Protein AF-A0A0I9AZR4-F1 (afdb_monomer_lite)

Organism: Streptococcus pneumoniae (NCBI:txid1313)

Radius of gyration: 17.52 Å; chains: 1; bounding box: 32×50×35 Å

Foldseek 3Di:
DDDDPVVVVPVVVVVCVVVVVVCVVVPPVLPVVLVVLVVQLVVLVVQLVVCVVVVPPVSNVVSVVVNVVSVVVSVCSVVVD

pLDDT: mean 70.88, std 15.97, range [44.25, 93.0]

InterPro domains:
  IPR004316 Sugar transporter SWEET repeat [PF03083] (15-78)
  IPR047662 SemiSWEET transporter [NF037968] (13-80)

Sequence (81 aa):
MTYDWKYCSNFNNICFLPQVFRIVKTKDTGSIALGMYVMQVIDIALWLAHGIRIGDLPLILANSVSFLLSGIILFYKLKYK

Structure (mmCIF, N/CA/C/O backbone):
data_AF-A0A0I9AZR4-F1
#
_entry.id   AF-A0A0I9AZR4-F1
#
loop_
_atom_site.group_PDB
_atom_site.id
_atom_site.type_symbol
_atom_site.label_atom_id
_atom_site.label_alt_id
_atom_site.label_comp_id
_atom_site.label_asym_id
_atom_site.label_entity_id
_atom_site.label_seq_id
_atom_site.pdbx_PDB_ins_code
_atom_site.Cartn_x
_atom_site.Cartn_y
_atom_site.Cartn_z
_atom_site.occupancy
_atom_site.B_iso_or_equiv
_atom_site.auth_seq_id
_atom_site.auth_comp_id
_atom_site.auth_asym_id
_atom_site.auth_atom_id
_atom_site.pdbx_PDB_model_num
ATOM 1 N N . MET A 1 1 ? 11.482 35.925 -6.588 1.00 44.25 1 MET A N 1
ATOM 2 C CA . MET A 1 1 ? 10.266 35.080 -6.644 1.00 44.25 1 MET A CA 1
ATOM 3 C C . MET A 1 1 ? 10.625 33.683 -6.154 1.00 44.25 1 MET A C 1
ATOM 5 O O . MET A 1 1 ? 10.975 32.834 -6.956 1.00 44.25 1 MET A O 1
ATOM 9 N N . THR A 1 2 ? 10.643 33.463 -4.839 1.00 48.22 2 THR A N 1
ATOM 10 C CA . THR A 1 2 ? 11.009 32.166 -4.234 1.00 48.22 2 THR A CA 1
ATOM 11 C C . THR A 1 2 ? 10.238 31.951 -2.935 1.00 48.22 2 THR A C 1
ATOM 13 O O . THR A 1 2 ? 10.830 31.810 -1.873 1.00 48.22 2 THR A O 1
ATOM 16 N N . TYR A 1 3 ? 8.912 31.953 -3.002 1.00 52.53 3 TYR A N 1
ATOM 17 C CA . TYR A 1 3 ? 8.052 31.464 -1.927 1.00 52.53 3 TYR A CA 1
ATOM 18 C C . TYR A 1 3 ? 6.832 30.851 -2.610 1.00 52.53 3 TYR A C 1
ATOM 20 O O . TYR A 1 3 ? 6.254 31.541 -3.434 1.00 52.53 3 TYR A O 1
ATOM 28 N N . ASP A 1 4 ? 6.551 29.559 -2.377 1.00 48.41 4 ASP A N 1
ATOM 29 C CA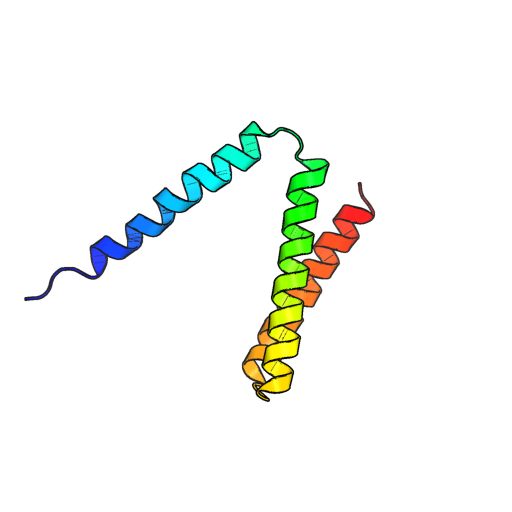 . ASP A 1 4 ? 5.174 29.045 -2.172 1.00 48.41 4 ASP A CA 1
ATOM 30 C C . ASP A 1 4 ? 5.025 27.511 -2.101 1.00 48.41 4 ASP A C 1
ATOM 32 O O . ASP A 1 4 ? 3.941 27.003 -1.834 1.00 48.41 4 ASP A O 1
ATOM 36 N N . TRP A 1 5 ? 6.087 26.708 -2.229 1.00 49.28 5 TRP A N 1
ATOM 37 C CA . TRP A 1 5 ? 5.934 25.246 -2.078 1.00 49.28 5 TRP A CA 1
ATOM 38 C C . TRP A 1 5 ? 5.827 24.771 -0.614 1.00 49.28 5 TRP A C 1
ATOM 40 O O . TRP A 1 5 ? 5.365 23.662 -0.357 1.00 49.28 5 TRP A O 1
ATOM 50 N N . LYS A 1 6 ? 6.203 25.599 0.373 1.00 49.75 6 LYS A N 1
ATOM 51 C CA . LYS A 1 6 ? 6.137 25.233 1.803 1.00 49.75 6 LYS A CA 1
ATOM 52 C C . LYS A 1 6 ? 4.717 25.261 2.388 1.00 49.75 6 LYS A C 1
ATOM 54 O O . LYS A 1 6 ? 4.456 24.547 3.354 1.00 49.75 6 LYS A O 1
ATOM 59 N N . TYR A 1 7 ? 3.793 26.030 1.811 1.00 54.03 7 TYR A N 1
ATOM 60 C CA . TYR A 1 7 ? 2.427 26.158 2.337 1.00 54.03 7 TYR A CA 1
ATOM 61 C C . TYR A 1 7 ? 1.498 25.015 1.903 1.00 54.03 7 TYR A C 1
ATOM 63 O O . TYR A 1 7 ? 0.577 24.664 2.641 1.00 54.03 7 TYR A O 1
ATOM 71 N N . CYS A 1 8 ? 1.781 24.353 0.775 1.00 51.91 8 CYS A N 1
ATOM 72 C CA . CYS A 1 8 ? 0.974 23.227 0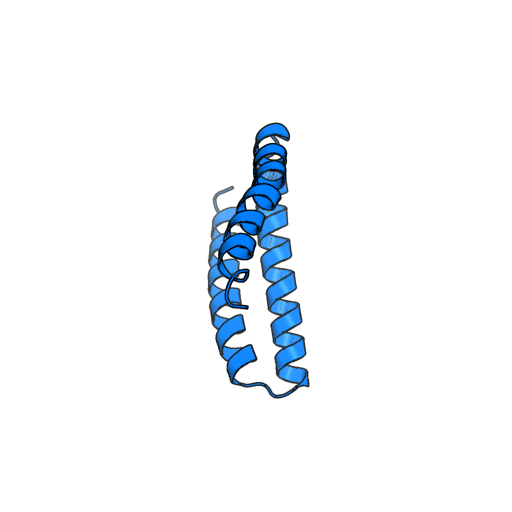.288 1.00 51.91 8 CYS A CA 1
ATOM 73 C C . CYS A 1 8 ? 1.069 21.961 1.163 1.00 51.91 8 CYS A C 1
ATOM 75 O O . CYS A 1 8 ? 0.176 21.119 1.106 1.00 51.91 8 CYS A O 1
ATOM 77 N N . SER A 1 9 ? 2.090 21.830 2.019 1.00 50.50 9 SER A N 1
ATOM 78 C CA . SER A 1 9 ? 2.270 20.633 2.861 1.00 50.50 9 SER A CA 1
ATOM 79 C C . SER A 1 9 ? 1.262 20.528 4.020 1.00 50.50 9 SER A C 1
ATOM 81 O O . SER A 1 9 ? 1.058 19.452 4.577 1.00 50.50 9 SER A O 1
ATOM 83 N N . ASN A 1 10 ? 0.598 21.630 4.391 1.00 50.53 10 ASN A N 1
ATOM 84 C CA . ASN A 1 10 ? -0.297 21.664 5.556 1.00 50.53 10 ASN A CA 1
ATOM 85 C C . ASN A 1 10 ? -1.772 21.390 5.219 1.00 50.53 10 ASN A C 1
ATOM 87 O O . ASN A 1 10 ? -2.532 20.985 6.099 1.00 50.53 10 ASN A O 1
ATOM 91 N N . PHE A 1 11 ? -2.179 21.534 3.953 1.00 55.91 11 PHE A N 1
ATOM 92 C CA . PHE A 1 11 ? -3.569 21.303 3.536 1.00 55.91 11 PHE A CA 1
ATOM 93 C C . PHE A 1 11 ? -3.977 19.826 3.524 1.00 55.91 11 PHE A C 1
ATOM 95 O O . PHE A 1 11 ? -5.168 19.524 3.544 1.00 55.91 11 PHE A O 1
ATOM 102 N N . ASN A 1 12 ? -3.013 18.903 3.562 1.00 53.50 12 ASN A N 1
ATOM 103 C CA . ASN A 1 12 ? -3.317 17.476 3.592 1.00 53.50 12 ASN A CA 1
ATOM 104 C C . ASN A 1 12 ? -4.012 17.069 4.909 1.00 53.50 12 ASN A C 1
ATOM 106 O O . ASN A 1 12 ? -4.994 16.334 4.905 1.00 53.50 12 ASN A O 1
ATOM 110 N N . ASN A 1 13 ? -3.585 17.630 6.046 1.00 52.91 13 ASN A N 1
ATOM 111 C CA . ASN A 1 13 ? -4.087 17.224 7.366 1.00 52.91 13 ASN A CA 1
ATOM 112 C C . ASN A 1 13 ? -5.541 17.652 7.634 1.00 52.91 13 ASN A C 1
ATOM 114 O O . ASN A 1 13 ? -6.273 16.949 8.329 1.00 52.91 13 ASN A O 1
ATOM 118 N N . ILE A 1 14 ? -5.988 18.771 7.056 1.00 55.75 14 ILE A N 1
ATOM 119 C CA . ILE A 1 14 ? -7.340 19.313 7.287 1.00 55.75 14 ILE A CA 1
ATOM 120 C C . ILE A 1 14 ? -8.408 18.467 6.571 1.00 55.75 14 ILE A C 1
ATOM 122 O O . ILE A 1 14 ? -9.531 18.357 7.056 1.00 55.75 14 ILE A O 1
ATOM 126 N N . CYS A 1 15 ? -8.052 17.797 5.469 1.00 55.62 15 CYS A N 1
ATOM 127 C CA . CYS A 1 15 ? -8.963 16.916 4.732 1.00 55.62 15 CYS A CA 1
ATOM 128 C C . CYS A 1 15 ? -9.165 15.547 5.421 1.00 55.62 15 CYS A C 1
ATOM 130 O O . CYS A 1 15 ? -10.236 14.948 5.316 1.00 55.62 15 CYS A O 1
ATOM 132 N N . PHE A 1 16 ? -8.187 15.084 6.211 1.00 53.28 16 PHE A N 1
ATOM 133 C CA . PHE A 1 16 ? -8.296 13.839 6.989 1.00 53.28 16 PHE A CA 1
ATOM 134 C C . PHE A 1 16 ? -9.133 13.979 8.270 1.00 53.28 16 PHE A C 1
ATOM 136 O O . PHE A 1 16 ? -9.718 13.003 8.742 1.00 53.28 16 PHE A O 1
ATOM 143 N N . LEU A 1 17 ? -9.249 15.188 8.823 1.00 56.09 17 LEU A N 1
ATOM 144 C CA . LEU A 1 17 ? -10.046 15.477 10.023 1.00 56.09 17 LEU A CA 1
ATOM 145 C C . LEU A 1 17 ? -11.533 15.078 9.906 1.00 56.09 17 LEU A C 1
ATOM 147 O O . LEU A 1 17 ? -12.009 14.338 10.774 1.00 56.09 17 LEU A O 1
ATOM 151 N N . PRO A 1 18 ? -12.289 15.472 8.859 1.00 53.16 18 PRO A N 1
ATOM 152 C CA . PRO A 1 18 ? -13.676 15.031 8.703 1.00 53.16 18 PRO A CA 1
ATOM 153 C C . PRO A 1 18 ? -13.790 13.525 8.425 1.00 53.16 18 PRO A C 1
ATOM 155 O O . PRO A 1 18 ? -14.798 12.910 8.782 1.00 53.16 18 PRO A O 1
ATOM 158 N N . GLN A 1 19 ? -12.757 12.914 7.835 1.00 55.94 19 GLN A N 1
ATOM 159 C CA . GLN A 1 19 ? -12.706 11.479 7.558 1.00 55.94 19 GLN A CA 1
ATOM 160 C C . GLN A 1 19 ? -12.621 10.669 8.863 1.00 55.94 19 GLN A C 1
ATOM 162 O O . GLN A 1 19 ? -13.413 9.751 9.070 1.00 55.94 19 GLN A O 1
ATOM 167 N N . VAL A 1 20 ? -11.758 11.084 9.798 1.00 59.34 20 VAL A N 1
ATOM 168 C CA . VAL A 1 20 ? -11.637 10.482 11.139 1.00 59.34 20 VAL A CA 1
ATOM 169 C C . VAL A 1 20 ? -12.891 10.732 11.984 1.00 59.34 20 VAL A C 1
ATOM 171 O O . VAL A 1 20 ? -13.392 9.819 12.643 1.00 59.34 20 VAL A O 1
ATOM 174 N N . PHE A 1 21 ? -13.467 11.937 11.925 1.00 55.31 21 PHE A N 1
ATOM 175 C CA . PHE A 1 21 ? -14.656 12.280 12.714 1.00 55.31 21 PHE A CA 1
ATOM 176 C C . PHE A 1 21 ? -15.901 11.478 12.296 1.00 55.31 21 PHE A C 1
ATOM 178 O O . PHE A 1 21 ? -16.695 11.078 13.149 1.00 55.31 21 PHE A O 1
ATOM 185 N N . ARG A 1 22 ? -16.065 11.177 10.996 1.00 55.38 22 ARG A N 1
ATOM 186 C CA . ARG A 1 22 ? -17.138 10.288 10.505 1.00 55.38 22 ARG A CA 1
ATOM 187 C C . ARG A 1 22 ? -16.960 8.844 10.987 1.00 55.38 22 ARG A C 1
ATOM 189 O O . ARG A 1 22 ? -17.947 8.221 11.377 1.00 55.38 22 ARG A O 1
ATOM 196 N N . ILE A 1 23 ? -15.729 8.334 11.031 1.00 53.97 23 ILE A N 1
ATOM 197 C CA . ILE A 1 23 ? -15.425 6.977 11.525 1.00 53.97 23 ILE A CA 1
ATOM 198 C C . ILE A 1 23 ? -15.789 6.841 13.013 1.00 53.97 23 ILE A C 1
ATOM 200 O O . ILE A 1 23 ? -16.420 5.861 13.406 1.00 53.97 23 ILE A O 1
ATOM 204 N N . VAL A 1 24 ? -15.471 7.850 13.831 1.00 56.59 24 VAL A N 1
ATOM 205 C CA . VAL A 1 24 ? -15.769 7.848 15.276 1.00 56.59 24 VAL A CA 1
ATOM 206 C C . VAL A 1 24 ? -17.266 8.041 15.562 1.00 56.59 24 VAL A C 1
ATOM 208 O O . VAL A 1 24 ? -17.804 7.432 16.487 1.00 56.59 24 VAL A O 1
ATOM 211 N N . LYS A 1 25 ? -17.972 8.855 14.763 1.00 46.53 25 LYS A N 1
ATOM 212 C CA . LYS A 1 25 ? -19.386 9.191 15.007 1.00 46.53 25 LYS A CA 1
ATOM 213 C C . LYS A 1 25 ? -20.358 8.067 14.642 1.00 46.53 25 LYS A C 1
ATOM 215 O O . LYS A 1 25 ? -21.421 7.979 15.250 1.00 46.53 25 LYS A O 1
ATOM 220 N N . THR A 1 26 ? -20.006 7.208 13.685 1.00 55.31 26 THR A N 1
ATOM 221 C CA . THR A 1 26 ? -20.951 6.202 13.173 1.00 55.31 26 THR A CA 1
ATOM 222 C C . THR A 1 26 ? -21.102 4.996 14.105 1.00 55.31 26 THR A C 1
ATOM 224 O O . THR A 1 26 ? -22.075 4.273 13.953 1.00 55.31 26 THR A O 1
ATOM 227 N N . LYS A 1 27 ? -20.206 4.791 15.092 1.00 50.22 27 LYS A N 1
ATOM 228 C CA . LYS A 1 27 ? -20.260 3.739 16.144 1.00 50.22 27 LYS A CA 1
ATOM 229 C C . LYS A 1 27 ? -20.542 2.293 15.679 1.00 50.22 27 LYS A C 1
ATOM 231 O O . LYS A 1 27 ? -20.573 1.391 16.505 1.00 50.22 27 LYS A O 1
ATOM 236 N N . ASP A 1 28 ? -20.631 2.058 14.377 1.00 48.44 28 ASP A N 1
ATOM 237 C CA . ASP A 1 28 ? -20.750 0.764 13.718 1.00 48.44 28 ASP A CA 1
ATOM 238 C C . ASP A 1 28 ? -19.364 0.359 13.192 1.00 48.44 28 ASP A C 1
ATOM 240 O O . ASP A 1 28 ? -19.079 0.218 11.999 1.00 48.44 28 ASP A O 1
ATOM 244 N N . THR A 1 29 ? -18.417 0.293 14.128 1.00 51.16 29 THR A N 1
ATOM 245 C CA . THR A 1 29 ? -16.995 0.032 13.867 1.00 51.16 29 THR A CA 1
ATOM 246 C C . THR A 1 29 ? -16.736 -1.400 13.399 1.00 51.16 29 THR A C 1
ATOM 248 O O . THR A 1 29 ? -15.661 -1.680 12.871 1.00 51.16 29 THR A O 1
ATOM 251 N N . GLY A 1 30 ? -17.715 -2.300 13.537 1.00 53.62 30 GLY A N 1
ATOM 252 C CA . GLY A 1 30 ? -17.620 -3.685 13.077 1.00 53.62 30 GLY A CA 1
ATOM 253 C C . GLY A 1 30 ? -17.798 -3.844 11.566 1.00 53.62 30 GLY A C 1
ATOM 254 O O . GLY A 1 30 ? -17.119 -4.672 10.959 1.00 53.62 30 GLY A O 1
ATOM 255 N N . SER A 1 31 ? -18.675 -3.047 10.952 1.00 52.97 31 SER A N 1
ATOM 256 C CA . SER A 1 31 ? -19.026 -3.173 9.528 1.00 52.97 31 SER A CA 1
ATOM 257 C C . SER A 1 31 ? -18.284 -2.157 8.656 1.00 52.97 31 SER A C 1
ATOM 259 O O . SER A 1 31 ? -17.791 -2.507 7.585 1.00 52.97 31 SER A O 1
ATOM 261 N N . ILE A 1 32 ? -18.112 -0.920 9.141 1.00 57.72 32 ILE A N 1
ATOM 262 C CA . ILE A 1 32 ? -17.448 0.163 8.392 1.00 57.72 32 ILE A CA 1
ATOM 263 C C . ILE A 1 32 ? -15.939 -0.069 8.291 1.00 57.72 32 ILE A C 1
ATOM 265 O O . ILE A 1 32 ? -15.362 0.094 7.216 1.00 57.72 32 ILE A O 1
ATOM 269 N N . ALA A 1 33 ? -15.295 -0.503 9.381 1.00 68.19 33 ALA A N 1
ATOM 270 C CA . ALA A 1 33 ? -13.871 -0.824 9.335 1.00 68.19 33 ALA A CA 1
ATOM 271 C C . ALA A 1 33 ? -13.615 -1.990 8.372 1.00 68.19 33 ALA A C 1
ATOM 273 O O . ALA A 1 33 ? -12.674 -1.935 7.592 1.00 68.19 33 ALA A O 1
ATOM 274 N N . LEU A 1 34 ? -14.477 -3.014 8.386 1.00 66.12 34 LEU A N 1
ATOM 275 C CA . LEU A 1 34 ? -14.376 -4.172 7.496 1.00 66.12 34 LEU A CA 1
ATOM 276 C C . LEU A 1 34 ? -14.573 -3.766 6.026 1.00 66.12 34 LEU A C 1
ATOM 278 O O . LEU A 1 34 ? -13.789 -4.179 5.177 1.00 66.12 34 LEU A O 1
ATOM 282 N N . GLY A 1 35 ? -15.530 -2.874 5.751 1.00 73.75 35 GLY A N 1
ATOM 283 C CA . GLY A 1 35 ? -15.728 -2.266 4.434 1.00 73.75 35 GLY A CA 1
ATOM 284 C C . GLY A 1 35 ? -14.498 -1.515 3.913 1.00 73.75 35 GLY A C 1
ATOM 285 O O . GLY A 1 35 ? -14.141 -1.694 2.753 1.00 73.75 35 GLY A O 1
ATOM 286 N N . MET A 1 36 ? -13.793 -0.751 4.760 1.00 76.62 36 MET A N 1
ATOM 287 C CA . MET A 1 36 ? -12.537 -0.093 4.360 1.00 76.62 36 MET A CA 1
ATOM 288 C C . MET A 1 36 ? -11.448 -1.098 3.970 1.00 76.62 36 MET A C 1
ATOM 290 O O . MET A 1 36 ? -10.813 -0.908 2.938 1.00 76.62 36 MET A O 1
ATOM 294 N N . TYR A 1 37 ? -11.243 -2.174 4.742 1.00 77.25 37 TYR A N 1
ATOM 295 C CA . TYR A 1 37 ? -10.245 -3.196 4.384 1.00 77.25 37 TYR A CA 1
ATOM 296 C C . TYR A 1 37 ? -10.613 -3.928 3.091 1.00 77.25 37 TYR A C 1
ATOM 298 O O . TYR A 1 37 ? -9.742 -4.180 2.266 1.00 77.25 37 TYR A O 1
ATOM 306 N N . VAL A 1 38 ? -11.894 -4.244 2.881 1.00 80.00 38 VAL A N 1
ATOM 307 C CA . VAL A 1 38 ? -12.359 -4.865 1.631 1.00 80.00 38 VAL A CA 1
ATOM 308 C C . VAL A 1 38 ? -12.147 -3.922 0.447 1.00 80.00 38 VAL A C 1
ATOM 310 O O . VAL A 1 38 ? -11.620 -4.343 -0.578 1.00 80.00 38 VAL A O 1
ATOM 313 N N . MET A 1 39 ? -12.493 -2.641 0.594 1.00 82.88 39 MET A N 1
ATOM 314 C CA . MET A 1 39 ? -12.297 -1.643 -0.456 1.00 82.88 39 MET A CA 1
ATOM 315 C C . MET A 1 39 ? -10.809 -1.436 -0.769 1.00 82.88 39 MET A C 1
ATOM 317 O O . MET A 1 39 ? -10.450 -1.376 -1.938 1.00 82.88 39 MET A O 1
ATOM 321 N N . GLN A 1 40 ? -9.940 -1.443 0.248 1.00 83.69 40 GLN A N 1
ATOM 322 C CA . GLN A 1 40 ? -8.481 -1.423 0.090 1.00 83.69 40 GLN A CA 1
ATOM 323 C C . GLN A 1 40 ? -7.979 -2.627 -0.724 1.00 83.69 40 GLN A C 1
ATOM 325 O O . GLN A 1 40 ? -7.170 -2.468 -1.633 1.00 83.69 40 GLN A O 1
ATOM 330 N N . VAL A 1 41 ? -8.465 -3.835 -0.420 1.00 84.69 41 VAL A N 1
ATOM 331 C CA . VAL A 1 41 ? -8.088 -5.062 -1.142 1.00 84.69 41 VAL A CA 1
ATOM 332 C C . VAL A 1 41 ? -8.564 -5.017 -2.599 1.00 84.69 41 VAL A C 1
ATOM 334 O O . VAL A 1 41 ? -7.811 -5.409 -3.489 1.00 84.69 41 VAL A O 1
ATOM 337 N N . ILE A 1 42 ? -9.776 -4.511 -2.854 1.00 87.75 42 ILE A N 1
ATOM 338 C CA . ILE A 1 42 ? -10.317 -4.337 -4.212 1.00 87.75 42 ILE A CA 1
ATOM 339 C C . ILE A 1 42 ? -9.485 -3.328 -5.007 1.00 87.75 42 ILE A C 1
ATOM 341 O O . ILE A 1 42 ? -9.144 -3.610 -6.152 1.00 87.75 42 ILE A O 1
ATOM 345 N N . ASP A 1 43 ? -9.136 -2.188 -4.407 1.00 87.81 43 ASP A N 1
ATOM 346 C CA . ASP A 1 43 ? -8.337 -1.143 -5.054 1.00 87.81 43 ASP A CA 1
ATOM 347 C C . ASP A 1 43 ? -6.969 -1.695 -5.493 1.00 87.81 43 ASP A C 1
ATOM 349 O O . ASP A 1 43 ? -6.608 -1.624 -6.668 1.00 87.81 43 ASP A O 1
ATOM 353 N N . ILE A 1 44 ? -6.268 -2.387 -4.584 1.00 87.19 44 ILE A N 1
ATOM 354 C CA . ILE A 1 44 ? -4.974 -3.021 -4.876 1.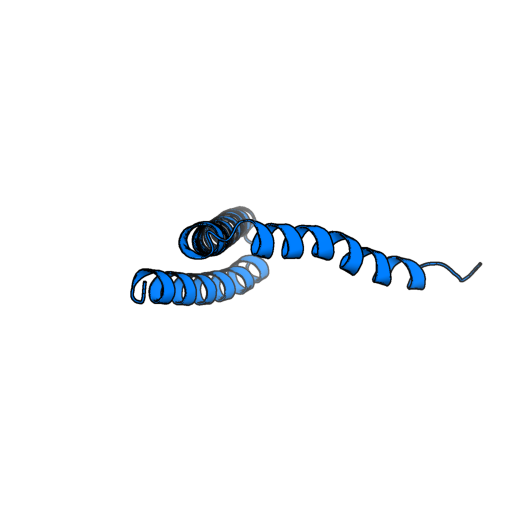00 87.19 44 ILE A CA 1
ATOM 355 C C . ILE A 1 44 ? -5.111 -4.111 -5.955 1.00 87.19 44 ILE A C 1
ATOM 357 O O . ILE A 1 44 ? -4.248 -4.217 -6.826 1.00 87.19 44 ILE A O 1
ATOM 361 N N . ALA A 1 45 ? -6.186 -4.910 -5.939 1.00 87.44 45 ALA A N 1
ATOM 362 C CA . ALA A 1 45 ? -6.442 -5.918 -6.973 1.00 87.44 45 ALA A CA 1
ATOM 363 C C . ALA A 1 45 ? -6.653 -5.286 -8.360 1.00 87.44 45 ALA A C 1
ATOM 365 O O . ALA A 1 45 ? -6.150 -5.799 -9.363 1.00 87.44 45 ALA A O 1
ATOM 366 N N . LEU A 1 46 ? -7.356 -4.151 -8.410 1.00 89.44 46 LEU A N 1
ATOM 367 C CA . LEU A 1 46 ? -7.579 -3.372 -9.627 1.00 89.44 46 LEU A CA 1
ATOM 368 C C . LEU A 1 46 ? -6.261 -2.810 -10.175 1.00 89.44 46 LEU A C 1
ATOM 370 O O . LEU A 1 46 ? -5.988 -2.943 -11.369 1.00 89.44 46 LEU A O 1
ATOM 374 N N . TRP A 1 47 ? -5.412 -2.262 -9.303 1.00 87.31 47 TRP A N 1
ATOM 375 C CA . TRP A 1 47 ? -4.069 -1.794 -9.657 1.00 87.31 47 TRP A CA 1
ATOM 376 C C . TRP A 1 47 ? -3.147 -2.918 -10.128 1.00 87.31 47 TRP A C 1
ATOM 378 O O . TRP A 1 47 ? -2.399 -2.732 -11.085 1.00 87.31 47 TRP A O 1
ATOM 388 N N . LEU A 1 48 ? -3.229 -4.102 -9.518 1.00 87.44 48 LEU A N 1
ATOM 389 C CA . LEU A 1 48 ? -2.507 -5.295 -9.964 1.00 87.44 48 LEU A CA 1
ATOM 390 C C . LEU A 1 48 ? -2.924 -5.713 -11.377 1.00 87.44 48 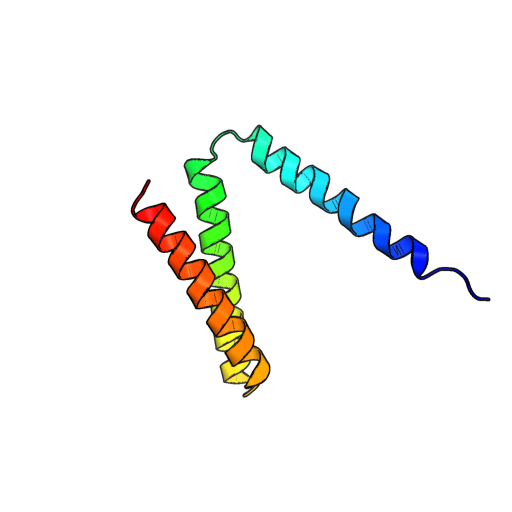LEU A C 1
ATOM 392 O O . LEU A 1 48 ? -2.065 -5.906 -12.236 1.00 87.44 48 LEU A O 1
ATOM 396 N N . ALA A 1 49 ? -4.231 -5.804 -11.641 1.00 89.94 49 ALA A N 1
ATOM 397 C CA . ALA A 1 49 ? -4.749 -6.132 -12.969 1.00 89.94 49 ALA A CA 1
ATOM 398 C C . ALA A 1 49 ? -4.337 -5.080 -14.014 1.00 89.94 49 ALA A C 1
ATOM 400 O O . ALA A 1 49 ? -3.960 -5.419 -15.139 1.00 89.94 49 ALA A O 1
ATOM 401 N N . HIS A 1 50 ? -4.351 -3.803 -13.628 1.00 89.44 50 HIS A N 1
ATOM 402 C CA . HIS A 1 50 ? -3.888 -2.705 -14.467 1.00 89.44 50 HIS A CA 1
ATOM 403 C C . HIS A 1 50 ? -2.382 -2.785 -14.758 1.00 89.44 50 HIS A C 1
ATOM 405 O O . HIS A 1 50 ? -1.976 -2.661 -15.912 1.00 89.44 50 HIS A O 1
ATOM 411 N N . GLY A 1 51 ? -1.559 -3.064 -13.744 1.00 87.38 51 GLY A N 1
ATOM 412 C CA . GLY A 1 51 ? -0.114 -3.234 -13.894 1.00 87.38 51 GLY A CA 1
ATOM 413 C C . GLY A 1 51 ? 0.248 -4.406 -14.800 1.00 87.38 51 GLY A C 1
ATOM 414 O O . GLY A 1 51 ? 1.107 -4.255 -15.666 1.00 87.38 51 GLY A O 1
ATOM 415 N N . ILE A 1 52 ? -0.474 -5.528 -14.693 1.00 89.62 52 ILE A N 1
ATOM 416 C CA . ILE A 1 52 ? -0.335 -6.670 -15.614 1.00 89.62 52 ILE A CA 1
ATOM 417 C C . ILE A 1 52 ? -0.668 -6.252 -17.051 1.00 89.62 52 ILE A C 1
ATOM 419 O O . ILE A 1 52 ? 0.047 -6.631 -17.976 1.00 89.62 52 ILE A O 1
ATOM 423 N N . ARG A 1 53 ? -1.708 -5.430 -17.252 1.00 91.75 53 ARG A N 1
ATOM 424 C CA . ARG A 1 53 ? -2.090 -4.930 -18.584 1.00 91.75 53 ARG A CA 1
ATOM 425 C C . ARG A 1 53 ? -1.027 -4.022 -19.211 1.00 91.75 53 ARG A C 1
ATOM 427 O O . ARG A 1 53 ? -0.895 -4.014 -20.430 1.00 91.75 53 ARG A O 1
ATOM 434 N N . ILE A 1 54 ? -0.313 -3.241 -18.401 1.00 93.00 54 ILE A N 1
ATOM 435 C CA . ILE A 1 54 ? 0.727 -2.306 -18.865 1.00 93.00 54 ILE A CA 1
ATOM 436 C C . ILE A 1 54 ? 2.104 -2.987 -18.952 1.00 93.00 54 ILE A C 1
ATOM 438 O O . ILE A 1 54 ? 2.985 -2.501 -19.656 1.00 93.00 54 ILE A O 1
ATOM 442 N N . GLY A 1 55 ? 2.290 -4.133 -18.289 1.00 87.69 55 GLY A N 1
ATOM 443 C CA . GLY A 1 55 ? 3.585 -4.810 -18.194 1.00 87.69 55 GLY A CA 1
ATOM 444 C C . GLY A 1 55 ? 4.553 -4.130 -17.219 1.00 87.69 55 GLY A C 1
ATOM 445 O O . GLY A 1 55 ? 5.763 -4.332 -17.309 1.00 87.69 55 GLY A O 1
ATOM 446 N N . ASP A 1 56 ? 4.039 -3.321 -16.289 1.00 87.38 56 ASP A N 1
ATOM 447 C CA . ASP A 1 56 ? 4.843 -2.594 -15.306 1.00 87.38 56 ASP A CA 1
ATOM 448 C C . ASP A 1 56 ? 5.184 -3.509 -14.117 1.00 87.38 56 ASP A C 1
ATOM 450 O O . ASP A 1 56 ? 4.454 -3.617 -13.129 1.00 87.38 56 ASP A O 1
ATOM 454 N N . LEU A 1 57 ? 6.307 -4.218 -14.249 1.00 87.31 57 LEU A N 1
ATOM 455 C CA . LEU A 1 57 ? 6.887 -5.079 -13.212 1.00 87.31 57 LEU A CA 1
ATOM 456 C C . LEU A 1 57 ? 7.022 -4.391 -11.836 1.00 87.31 57 LEU A C 1
ATOM 458 O O . LEU A 1 57 ? 6.585 -4.995 -10.851 1.00 87.31 57 LEU A O 1
ATOM 462 N N . PRO A 1 58 ? 7.589 -3.170 -11.719 1.00 84.31 58 PRO A N 1
ATOM 463 C CA . PRO A 1 58 ? 7.656 -2.459 -10.443 1.00 84.31 58 PRO A CA 1
ATOM 464 C C . PRO A 1 58 ? 6.283 -2.242 -9.794 1.00 84.31 58 PRO A C 1
ATOM 466 O O . PRO A 1 58 ? 6.132 -2.474 -8.592 1.00 84.31 58 PRO A O 1
ATOM 469 N N . LEU A 1 59 ? 5.272 -1.852 -10.577 1.00 84.06 59 LEU A N 1
ATOM 470 C CA . LEU A 1 59 ? 3.912 -1.641 -10.078 1.00 84.06 59 LEU A CA 1
ATOM 471 C C . LEU A 1 59 ? 3.274 -2.948 -9.583 1.00 84.06 59 LEU A C 1
ATOM 473 O O . LEU A 1 59 ? 2.638 -2.964 -8.526 1.00 84.06 59 LEU A O 1
ATOM 477 N N . ILE A 1 60 ? 3.470 -4.050 -10.313 1.00 87.75 60 ILE A N 1
ATOM 478 C CA . ILE A 1 60 ? 2.976 -5.386 -9.941 1.00 87.75 60 ILE A CA 1
ATOM 479 C C . ILE A 1 60 ? 3.638 -5.862 -8.640 1.00 87.75 60 ILE A C 1
ATOM 481 O O . ILE A 1 60 ? 2.948 -6.326 -7.728 1.00 87.75 60 ILE A O 1
ATOM 485 N N . LEU A 1 61 ? 4.962 -5.725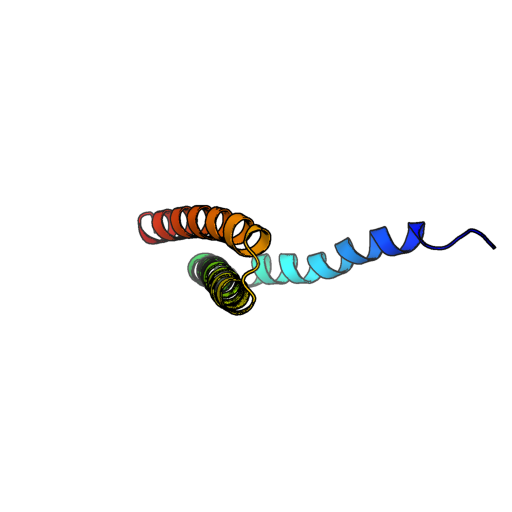 -8.519 1.00 88.31 61 LEU A N 1
ATOM 486 C CA . LEU A 1 61 ? 5.720 -6.122 -7.326 1.00 88.31 61 LEU A CA 1
ATOM 487 C C . LEU A 1 61 ? 5.314 -5.310 -6.088 1.00 88.31 61 LEU A C 1
ATOM 489 O O . LEU A 1 61 ? 5.071 -5.880 -5.027 1.00 88.31 61 LEU A O 1
ATOM 493 N N . ALA A 1 62 ? 5.170 -3.991 -6.219 1.00 85.25 62 ALA A N 1
ATOM 494 C CA . ALA A 1 62 ? 4.770 -3.135 -5.102 1.00 85.25 62 ALA A CA 1
ATOM 495 C C . ALA A 1 62 ? 3.338 -3.437 -4.613 1.00 85.25 62 ALA A C 1
ATOM 497 O O . ALA A 1 62 ? 3.081 -3.549 -3.407 1.00 85.25 62 ALA A O 1
ATOM 498 N N . ASN A 1 63 ? 2.398 -3.611 -5.548 1.00 87.50 63 ASN A N 1
ATOM 499 C CA . ASN A 1 63 ? 1.000 -3.871 -5.210 1.00 87.50 63 ASN A CA 1
ATOM 500 C C . ASN A 1 63 ? 0.766 -5.306 -4.718 1.00 87.50 63 ASN A C 1
ATOM 502 O O . ASN A 1 63 ? -0.075 -5.509 -3.848 1.00 87.50 63 ASN A O 1
ATOM 506 N N . SER A 1 64 ? 1.534 -6.298 -5.179 1.00 86.81 64 SER A N 1
ATOM 507 C CA . SER A 1 64 ? 1.419 -7.687 -4.697 1.00 86.81 64 SER A CA 1
ATOM 508 C C . SER A 1 64 ? 1.804 -7.851 -3.226 1.00 86.81 64 SER A C 1
ATOM 510 O O . SER A 1 64 ? 1.083 -8.521 -2.485 1.00 86.81 64 SER A O 1
ATOM 512 N N . VAL A 1 65 ? 2.856 -7.174 -2.757 1.00 87.62 65 VAL A N 1
ATOM 513 C CA . VAL A 1 65 ? 3.205 -7.154 -1.323 1.00 87.62 65 VAL A CA 1
ATOM 514 C C . VAL A 1 65 ? 2.089 -6.502 -0.497 1.00 87.62 65 VAL A C 1
ATOM 516 O O . VAL A 1 65 ? 1.673 -7.038 0.533 1.00 87.62 65 VAL A O 1
ATOM 519 N N . SER A 1 66 ? 1.549 -5.381 -0.981 1.00 86.25 66 SER A N 1
ATOM 520 C CA . SER A 1 66 ? 0.451 -4.658 -0.321 1.00 86.25 66 SER A CA 1
ATOM 521 C C . SER A 1 66 ? -0.847 -5.476 -0.274 1.00 86.25 66 SER A C 1
ATOM 523 O O . SER A 1 66 ? -1.568 -5.446 0.729 1.00 86.25 66 SER A O 1
ATOM 525 N N . PHE A 1 67 ? -1.124 -6.245 -1.331 1.00 86.25 67 PHE A N 1
ATOM 526 C CA . PHE A 1 67 ? -2.268 -7.149 -1.424 1.00 86.25 67 PHE A CA 1
ATOM 527 C C . PHE A 1 67 ? -2.167 -8.280 -0.402 1.00 86.25 67 PHE A C 1
ATOM 529 O O . PHE A 1 67 ? -3.128 -8.542 0.320 1.00 86.25 67 PHE A O 1
ATOM 536 N N . LEU A 1 68 ? -0.991 -8.908 -0.287 1.00 87.69 68 LEU A N 1
ATOM 537 C CA . LEU A 1 68 ? -0.744 -9.968 0.691 1.00 87.69 68 LEU A CA 1
ATOM 538 C C . LEU A 1 68 ? -0.933 -9.463 2.123 1.00 87.69 68 LEU A C 1
ATOM 540 O O . LEU A 1 68 ? -1.648 -10.088 2.905 1.00 87.69 68 LEU A O 1
ATOM 544 N N . LEU A 1 69 ? -0.351 -8.308 2.457 1.00 84.81 69 LEU A N 1
ATOM 545 C CA . LEU A 1 69 ? -0.465 -7.738 3.798 1.00 84.81 69 LEU A CA 1
ATOM 546 C C . LEU A 1 69 ? -1.920 -7.383 4.142 1.00 84.81 69 LEU A C 1
ATOM 548 O O . LEU A 1 69 ? -2.417 -7.744 5.210 1.00 84.81 69 LEU A O 1
ATOM 552 N N . SER A 1 70 ? -2.627 -6.733 3.214 1.00 81.56 70 SER A N 1
ATOM 553 C CA . SER A 1 70 ? -4.040 -6.370 3.392 1.00 81.56 70 SER A CA 1
ATOM 554 C C . SER A 1 70 ? -4.944 -7.604 3.478 1.00 81.56 70 SER A C 1
ATOM 556 O O . SER A 1 70 ? -5.869 -7.633 4.291 1.00 81.56 70 SER A O 1
ATOM 558 N N . GLY A 1 71 ? -4.649 -8.650 2.700 1.00 82.31 71 GLY A N 1
ATOM 559 C CA . GLY A 1 71 ? -5.351 -9.931 2.734 1.00 82.31 71 GLY A CA 1
ATOM 560 C C . GLY A 1 71 ? -5.180 -10.670 4.061 1.00 82.31 71 GLY A C 1
ATOM 561 O O . GLY A 1 71 ? -6.162 -11.173 4.604 1.00 82.31 71 GLY A O 1
ATOM 562 N N . ILE A 1 72 ? -3.970 -10.675 4.637 1.00 83.81 72 ILE A N 1
ATOM 563 C CA . ILE A 1 72 ? -3.714 -11.253 5.968 1.00 83.81 72 ILE A CA 1
ATOM 564 C C . ILE A 1 72 ? -4.530 -10.511 7.031 1.00 83.81 72 ILE A C 1
ATOM 566 O O . ILE A 1 72 ? -5.207 -11.146 7.838 1.00 83.81 72 ILE A O 1
ATOM 570 N N . ILE A 1 73 ? -4.521 -9.175 7.013 1.00 79.81 73 ILE A N 1
ATOM 571 C CA . ILE A 1 73 ? -5.283 -8.361 7.973 1.00 79.81 73 ILE A CA 1
ATOM 572 C C . ILE A 1 73 ? -6.787 -8.629 7.840 1.00 7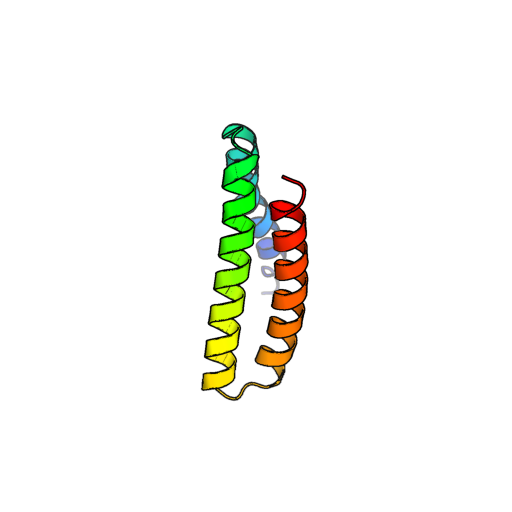9.81 73 ILE A C 1
ATOM 574 O O . ILE A 1 73 ? -7.465 -8.825 8.850 1.00 79.81 73 ILE A O 1
ATOM 578 N N . LEU A 1 74 ? -7.309 -8.686 6.610 1.00 79.62 74 LEU A N 1
ATOM 579 C CA . LEU A 1 74 ? -8.715 -9.000 6.354 1.00 79.62 74 LEU A CA 1
ATOM 580 C C . LEU A 1 74 ? -9.073 -10.415 6.834 1.00 79.62 74 LEU A C 1
ATOM 582 O O . LEU A 1 74 ? -10.101 -10.595 7.485 1.00 79.62 74 LEU A O 1
ATOM 586 N N . PHE A 1 75 ? -8.212 -11.401 6.575 1.00 80.94 75 PHE A N 1
ATOM 587 C CA . PHE A 1 75 ? -8.400 -12.781 7.020 1.00 80.94 75 PHE A CA 1
ATOM 588 C C . PHE A 1 75 ? -8.440 -12.889 8.547 1.00 80.94 75 PHE A C 1
ATOM 590 O O . PHE A 1 75 ? -9.367 -13.482 9.096 1.00 80.94 75 PHE A O 1
ATOM 597 N N . TYR A 1 76 ? -7.485 -12.271 9.248 1.00 78.81 76 TYR A N 1
ATOM 598 C CA . TYR A 1 76 ? -7.492 -12.222 10.712 1.00 78.81 76 TYR A CA 1
ATOM 599 C C . TYR A 1 76 ? -8.747 -11.521 11.237 1.00 78.81 76 TYR A C 1
ATOM 601 O O . TYR A 1 76 ? -9.361 -11.993 12.188 1.00 78.81 76 TYR A O 1
ATOM 609 N N . LYS A 1 77 ? -9.189 -10.440 10.593 1.00 68.94 77 LYS A N 1
ATOM 610 C CA . LYS A 1 77 ? -10.385 -9.708 11.023 1.00 68.94 77 LYS A CA 1
ATOM 611 C C . LYS A 1 77 ? -11.692 -10.464 10.776 1.00 68.94 77 LYS A C 1
ATOM 613 O O . LYS A 1 77 ? -12.632 -10.280 11.536 1.00 68.94 77 LYS A O 1
ATOM 618 N N . LEU A 1 78 ? -11.754 -11.307 9.744 1.00 75.44 78 LEU A N 1
ATOM 619 C CA . LEU A 1 78 ? -12.881 -12.213 9.495 1.00 75.44 78 LEU A CA 1
ATOM 620 C C . LEU A 1 78 ? -12.868 -13.422 10.438 1.00 75.44 78 LEU A C 1
ATOM 622 O O . LEU A 1 78 ? -13.930 -13.877 10.849 1.00 75.44 78 LEU A O 1
ATOM 626 N N . LYS A 1 79 ? -11.680 -13.933 10.782 1.00 75.19 79 LYS A N 1
ATOM 627 C CA . LYS A 1 79 ? -11.511 -15.114 11.638 1.00 75.19 79 LYS A CA 1
ATOM 628 C C . LYS A 1 79 ? -11.683 -14.819 13.133 1.00 75.19 79 LYS A C 1
ATOM 630 O O . LYS A 1 79 ? -12.168 -15.683 13.852 1.00 75.19 79 LYS A O 1
ATOM 635 N N . TYR A 1 80 ? -11.274 -13.637 13.594 1.00 65.75 80 TYR A N 1
ATOM 636 C CA . TYR A 1 80 ? -11.342 -13.208 15.001 1.00 65.75 80 TYR A CA 1
ATOM 637 C C . TYR A 1 80 ? -12.481 -12.205 15.266 1.00 65.75 80 TYR A C 1
ATOM 639 O O . TYR A 1 80 ? -12.380 -11.396 16.190 1.00 65.75 80 TYR A O 1
ATOM 647 N N . LYS A 1 81 ? -13.524 -12.211 14.427 1.00 53.38 81 LYS A N 1
ATOM 648 C CA . LYS A 1 81 ? -14.713 -11.369 14.598 1.00 53.38 81 LYS A CA 1
ATOM 649 C C . LYS A 1 81 ? -15.635 -11.904 15.690 1.00 53.38 81 LYS A C 1
ATOM 651 O O . LYS A 1 81 ? -15.750 -13.145 15.792 1.00 53.38 81 LYS A O 1
#

Secondary structure (DSSP, 8-state):
----TTTTTSHHHHHHHHHHHHHHHT--TTTHHHHHHHHHHHHHHHHHHHHHHHT-HHHHHHHHHHHHHHHHHHHHHHHT-